Protein AF-A0A497J8Q6-F1 (afdb_monomer)

Nearest PDB structures (foldseek):
  9fjl-assembly1_A  TM=8.932E-01  e=5.209E-02  Sulfolobus acidocaldarius DSM 639
  9f9u-assembly1_A  TM=8.317E-01  e=4.216E-02  Saccharolobus solfataricus P2

pLDDT: mean 8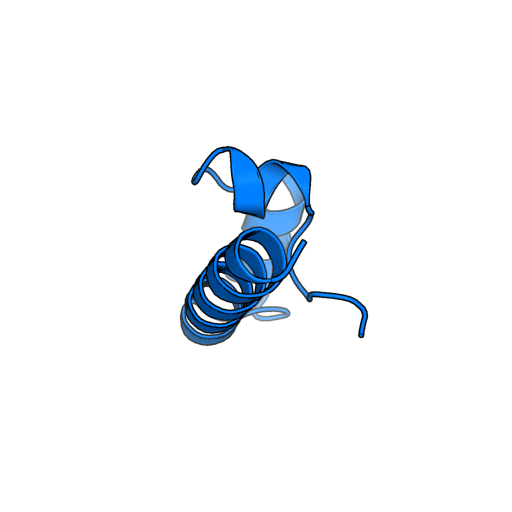8.79, std 8.57, range [53.75, 96.62]

Solvent-accessible surface area (backbone atoms only — not comparable to full-atom values): 2928 Å² total; per-residue (Å²): 132,86,61,98,58,56,68,68,33,60,72,68,75,48,75,49,73,69,56,45,50,32,44,75,72,61,79,38,50,76,63,56,55,52,51,49,38,52,53,51,55,52,54,62,74,77,107

Structure (mmCIF, N/CA/C/O backbone):
data_AF-A0A497J8Q6-F1
#
_entry.id   AF-A0A497J8Q6-F1
#
loop_
_atom_site.group_PDB
_atom_site.id
_atom_site.type_symbol
_atom_site.label_atom_id
_atom_site.label_alt_id
_atom_site.label_comp_id
_atom_site.label_asym_id
_atom_site.label_entity_id
_atom_site.label_seq_id
_atom_site.pdbx_PDB_ins_code
_atom_site.Cartn_x
_atom_site.Cartn_y
_atom_site.Cartn_z
_atom_site.occupancy
_atom_site.B_iso_or_equiv
_atom_site.auth_seq_id
_atom_site.auth_comp_id
_atom_site.auth_asym_id
_atom_site.auth_atom_id
_atom_site.pdbx_PDB_model_num
ATOM 1 N N . MET A 1 1 ? -1.083 10.174 -13.427 1.00 53.75 1 MET A N 1
ATOM 2 C CA . MET A 1 1 ? -2.150 9.621 -12.559 1.00 53.75 1 MET A CA 1
ATOM 3 C C . MET A 1 1 ? -1.743 9.803 -11.106 1.00 53.75 1 MET A C 1
ATOM 5 O O . MET A 1 1 ? -0.599 9.505 -10.788 1.00 53.75 1 MET A O 1
ATOM 9 N N . LYS A 1 2 ? -2.631 10.300 -10.235 1.00 67.62 2 LYS A N 1
ATOM 10 C CA . LYS A 1 2 ? -2.394 10.262 -8.782 1.00 67.62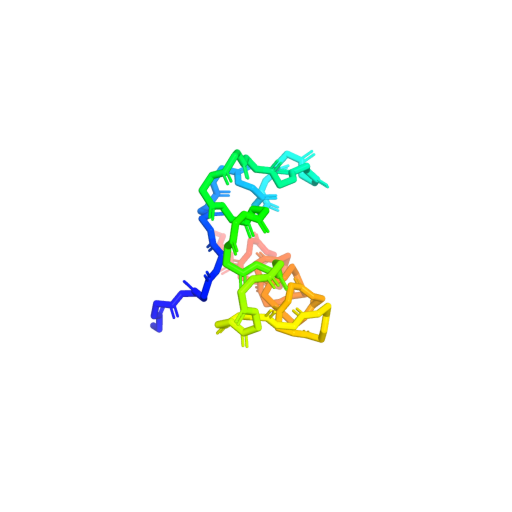 2 LYS A CA 1
ATOM 11 C C . LYS A 1 2 ? -2.748 8.865 -8.283 1.00 67.62 2 LYS A C 1
ATOM 13 O O . LYS A 1 2 ? -3.869 8.418 -8.499 1.00 67.62 2 LYS A O 1
ATOM 18 N N . ALA A 1 3 ? -1.798 8.175 -7.659 1.00 78.38 3 ALA A N 1
ATOM 19 C CA . ALA A 1 3 ? -2.092 6.910 -7.004 1.00 78.38 3 ALA A CA 1
ATOM 20 C C . ALA A 1 3 ? -2.948 7.169 -5.746 1.00 78.38 3 ALA A C 1
ATOM 22 O O . ALA A 1 3 ? -2.696 8.147 -5.036 1.00 78.38 3 ALA A O 1
ATOM 23 N N . PRO A 1 4 ? -3.930 6.305 -5.439 1.00 84.62 4 PRO A N 1
ATOM 24 C CA . PRO A 1 4 ? -4.738 6.408 -4.219 1.00 84.62 4 PRO A CA 1
ATOM 25 C C . PRO A 1 4 ? -3.912 6.185 -2.937 1.00 84.62 4 PRO A C 1
ATOM 27 O O . PRO A 1 4 ? -4.330 6.562 -1.841 1.00 84.62 4 PRO A O 1
ATOM 30 N N . VAL A 1 5 ? -2.711 5.614 -3.078 1.00 90.69 5 VAL A N 1
ATOM 31 C CA . VAL A 1 5 ? -1.758 5.315 -2.006 1.00 90.69 5 VAL A CA 1
ATOM 32 C C . VAL A 1 5 ? -0.512 6.194 -2.136 1.00 90.69 5 VAL A C 1
ATOM 34 O O . VAL A 1 5 ? -0.045 6.474 -3.238 1.00 90.69 5 VAL A O 1
ATOM 37 N N . CYS A 1 6 ? 0.048 6.606 -0.997 1.00 90.50 6 CYS A N 1
ATOM 38 C CA . CYS A 1 6 ? 1.229 7.462 -0.939 1.00 90.50 6 CYS A CA 1
ATOM 39 C C . CYS A 1 6 ? 2.481 6.799 -1.549 1.00 90.50 6 CYS A C 1
ATOM 41 O O . CYS A 1 6 ? 2.685 5.597 -1.389 1.00 90.50 6 CYS A O 1
ATOM 43 N N . GLU A 1 7 ? 3.366 7.569 -2.190 1.00 86.31 7 GLU A N 1
ATOM 44 C CA . GLU A 1 7 ? 4.576 7.018 -2.829 1.00 86.31 7 GLU A CA 1
ATOM 45 C C . GLU A 1 7 ? 5.495 6.306 -1.823 1.00 86.31 7 GLU A C 1
ATOM 47 O O . GLU A 1 7 ? 5.993 5.212 -2.086 1.00 86.31 7 GLU A O 1
ATOM 52 N N . VAL A 1 8 ? 5.631 6.868 -0.617 1.0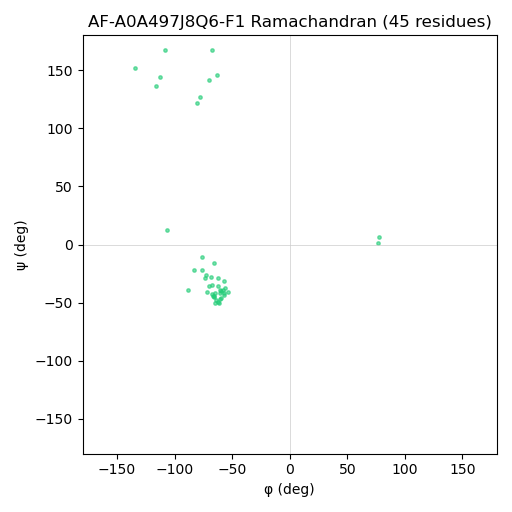0 86.81 8 VAL A N 1
ATOM 53 C CA . VAL A 1 8 ? 6.387 6.253 0.485 1.00 86.81 8 VAL A CA 1
ATOM 54 C C . VAL A 1 8 ? 5.841 4.861 0.812 1.00 86.81 8 VAL A C 1
ATOM 56 O O . VAL A 1 8 ? 6.603 3.910 0.940 1.00 86.81 8 VAL A O 1
ATOM 59 N N . CYS A 1 9 ? 4.518 4.723 0.868 1.00 90.31 9 CYS A N 1
ATOM 60 C CA . CYS A 1 9 ? 3.810 3.482 1.164 1.00 90.31 9 CYS A CA 1
ATOM 61 C C . CYS A 1 9 ? 3.984 2.445 0.038 1.00 90.31 9 CYS A C 1
ATOM 63 O O . CYS A 1 9 ? 4.045 1.237 0.279 1.00 90.31 9 CYS A O 1
ATOM 65 N N . LEU A 1 10 ? 4.054 2.919 -1.211 1.00 89.56 10 LEU A N 1
ATOM 66 C CA . LEU A 1 10 ? 4.297 2.092 -2.394 1.00 89.56 10 LEU A CA 1
ATOM 67 C C . LEU A 1 10 ? 5.747 1.609 -2.484 1.00 89.56 10 LEU A C 1
ATOM 69 O O . LEU A 1 10 ? 5.994 0.564 -3.084 1.00 89.56 10 LEU A O 1
ATOM 73 N N . ASN A 1 11 ? 6.684 2.346 -1.887 1.00 84.19 11 ASN A N 1
ATOM 74 C CA . ASN A 1 11 ? 8.103 2.004 -1.843 1.00 84.19 11 ASN A CA 1
ATOM 75 C C . ASN A 1 11 ? 8.462 1.122 -0.639 1.00 84.19 11 ASN A C 1
ATOM 77 O O . ASN A 1 11 ? 9.261 0.204 -0.793 1.00 84.19 11 ASN A O 1
ATOM 81 N N . SER A 1 12 ? 7.869 1.371 0.532 1.00 84.50 12 SER A N 1
ATOM 82 C CA . SER A 1 12 ? 8.169 0.643 1.774 1.00 84.50 12 SER A CA 1
ATOM 83 C C . SER A 1 12 ? 7.419 -0.683 1.913 1.00 84.50 12 SER A C 1
ATOM 85 O O . S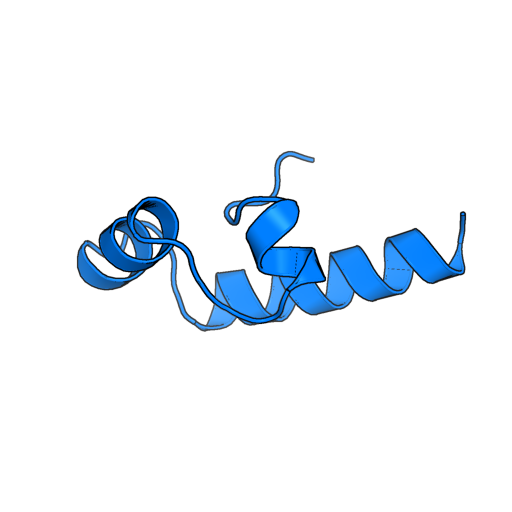ER A 1 12 ? 7.824 -1.543 2.688 1.00 84.50 12 SER A O 1
ATOM 87 N N . GLY A 1 13 ? 6.292 -0.850 1.210 1.00 78.19 13 GLY A N 1
ATOM 88 C CA . GLY A 1 13 ? 5.417 -2.014 1.372 1.00 78.19 13 GLY A CA 1
ATOM 89 C C . GLY A 1 13 ? 4.540 -1.975 2.633 1.00 78.19 13 GLY A C 1
ATOM 90 O O . GLY A 1 13 ? 3.724 -2.879 2.826 1.00 78.19 13 GLY A O 1
ATOM 91 N N . ILE A 1 14 ? 4.625 -0.913 3.442 1.00 87.75 14 ILE A N 1
ATOM 92 C CA . ILE A 1 14 ? 3.843 -0.713 4.670 1.00 87.75 14 ILE A CA 1
ATOM 93 C C . ILE A 1 14 ? 2.944 0.520 4.506 1.00 87.75 14 ILE A C 1
ATOM 95 O O . ILE A 1 14 ? 3.374 1.561 4.010 1.00 87.75 14 ILE A O 1
ATOM 99 N N . LEU A 1 15 ? 1.680 0.418 4.928 1.00 91.06 15 LEU A N 1
ATOM 100 C CA . LEU A 1 15 ? 0.760 1.559 4.935 1.00 91.06 15 LEU A CA 1
ATOM 101 C C . LEU A 1 15 ? 1.044 2.472 6.134 1.00 91.06 15 LEU A C 1
ATOM 103 O O . LEU A 1 15 ? 1.024 2.020 7.282 1.00 91.06 15 LEU A O 1
ATOM 107 N N . CYS A 1 16 ? 1.250 3.763 5.867 1.00 92.81 16 CYS A N 1
ATOM 108 C CA . CYS A 1 16 ? 1.288 4.790 6.907 1.00 92.81 16 CYS A CA 1
ATOM 109 C C . CYS A 1 16 ? -0.100 4.985 7.544 1.00 92.81 16 CYS A C 1
ATOM 111 O O . CYS A 1 16 ? -1.113 4.548 6.994 1.00 92.81 16 CYS A O 1
ATOM 113 N N . VAL A 1 17 ? -0.161 5.700 8.671 1.00 93.06 17 VAL A N 1
ATOM 114 C CA . VAL A 1 17 ? -1.409 5.952 9.421 1.00 93.06 17 VAL A CA 1
ATOM 115 C C . VAL A 1 17 ? -2.508 6.551 8.536 1.00 93.06 17 VAL A C 1
ATOM 117 O O . VAL A 1 17 ? -3.654 6.117 8.602 1.00 93.06 17 VAL A O 1
ATOM 120 N N . ALA A 1 18 ? -2.163 7.489 7.650 1.00 92.69 18 ALA A N 1
ATOM 121 C CA . ALA A 1 18 ? -3.134 8.111 6.753 1.00 92.69 18 ALA A CA 1
ATOM 122 C C . ALA A 1 18 ? -3.720 7.115 5.737 1.00 92.69 18 ALA A C 1
ATOM 124 O O . ALA A 1 18 ? -4.929 7.085 5.537 1.00 92.69 18 ALA A O 1
ATOM 125 N N . CYS A 1 19 ? -2.889 6.271 5.114 1.00 93.19 19 CYS A N 1
ATOM 126 C CA . CYS A 1 19 ? -3.388 5.278 4.158 1.00 93.19 19 CYS A CA 1
ATOM 127 C C . CYS A 1 19 ? -4.119 4.120 4.851 1.00 93.19 19 CYS A C 1
ATOM 129 O O . CYS A 1 19 ? -5.031 3.556 4.258 1.00 93.19 19 CYS A O 1
ATOM 131 N N . LYS A 1 20 ? -3.762 3.785 6.100 1.00 93.69 20 LYS A N 1
ATOM 132 C CA . LYS A 1 20 ? -4.540 2.841 6.916 1.00 93.69 20 LYS A CA 1
ATOM 133 C C . LYS A 1 20 ? -5.936 3.378 7.213 1.00 93.69 20 LYS A C 1
ATOM 135 O O . LYS A 1 20 ? -6.895 2.672 6.946 1.00 93.69 20 LYS A O 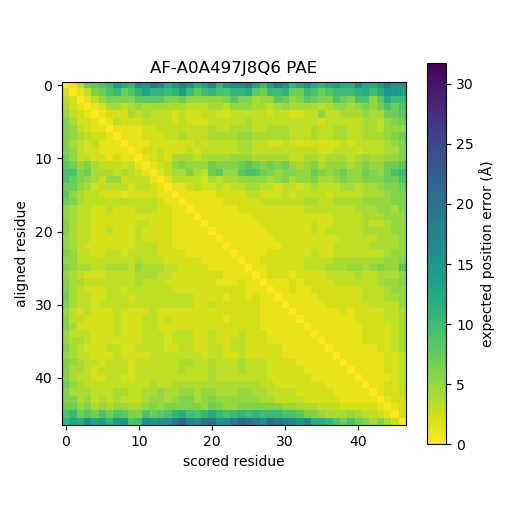1
ATOM 140 N N . ARG A 1 21 ? -6.056 4.640 7.642 1.00 95.88 21 ARG A N 1
ATOM 141 C CA . ARG A 1 21 ? -7.368 5.273 7.857 1.00 95.88 21 ARG A CA 1
ATOM 142 C C . ARG A 1 21 ? -8.233 5.255 6.604 1.00 95.88 21 ARG A C 1
ATOM 144 O O . ARG A 1 21 ? -9.401 4.930 6.712 1.00 95.88 21 ARG A O 1
ATOM 151 N N . LYS A 1 22 ? -7.655 5.526 5.428 1.00 94.94 22 LYS A N 1
ATOM 152 C CA . LYS A 1 22 ? -8.374 5.426 4.145 1.00 94.94 22 LYS A CA 1
ATOM 153 C C . LYS A 1 22 ? -8.861 4.009 3.836 1.00 94.94 22 LYS A C 1
ATOM 155 O O . LYS A 1 22 ? -9.899 3.836 3.212 1.00 94.94 22 LYS A O 1
ATOM 160 N N . LEU A 1 23 ? -8.085 2.994 4.220 1.00 94.56 23 LEU A N 1
ATOM 161 C CA . LEU A 1 23 ? -8.474 1.595 4.048 1.00 94.56 23 LEU A CA 1
ATOM 162 C C . LEU A 1 23 ? -9.600 1.215 5.017 1.00 94.56 23 LEU A C 1
ATOM 164 O O . LEU A 1 23 ? -10.535 0.523 4.634 1.00 94.56 23 LEU A O 1
ATOM 168 N N . GLU A 1 24 ? -9.517 1.689 6.259 1.00 95.69 24 GLU A N 1
ATOM 169 C CA . GLU A 1 24 ? -10.519 1.465 7.304 1.00 95.69 24 GLU A CA 1
ATOM 170 C C . GLU A 1 24 ? -11.826 2.226 7.035 1.00 95.69 24 GLU A C 1
ATOM 172 O O . GLU A 1 24 ? -12.900 1.695 7.296 1.00 95.69 24 GLU A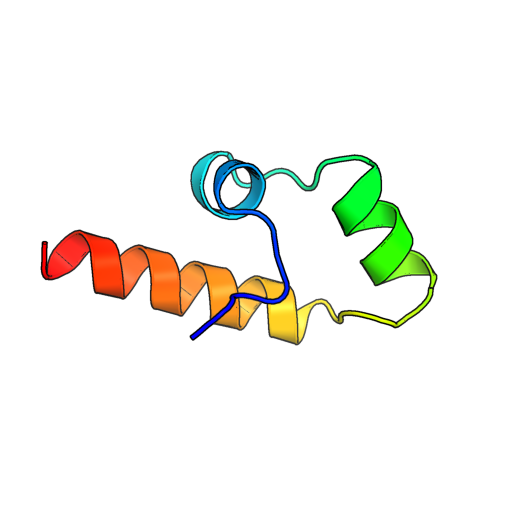 O 1
ATOM 177 N N . SER A 1 25 ? -11.753 3.438 6.473 1.00 96.62 25 SER A N 1
ATOM 178 C CA . SER A 1 25 ? -12.920 4.237 6.073 1.00 96.62 25 SER A CA 1
ATOM 179 C C . SER A 1 25 ? -13.573 3.750 4.777 1.00 96.62 25 SER A C 1
ATOM 181 O O . SER A 1 25 ? -14.659 4.210 4.433 1.00 96.62 25 SER A O 1
ATOM 183 N N . GLY A 1 26 ? -12.923 2.836 4.048 1.00 94.88 26 GLY A N 1
ATOM 184 C CA . GLY A 1 26 ? -13.380 2.355 2.745 1.00 94.88 26 GLY A CA 1
ATOM 185 C C . GLY A 1 26 ? -13.112 3.318 1.582 1.00 94.88 26 GLY A C 1
ATOM 186 O O . GLY A 1 26 ? -13.535 3.037 0.465 1.00 94.88 26 GLY A O 1
ATOM 187 N N . GLU A 1 27 ? -12.389 4.422 1.803 1.00 95.50 27 GLU A N 1
ATOM 188 C CA . GLU A 1 27 ? -11.939 5.333 0.735 1.00 95.50 27 GLU A CA 1
ATOM 189 C C . GLU A 1 27 ? -10.993 4.653 -0.264 1.00 95.50 27 GLU A C 1
ATOM 191 O O . GLU A 1 27 ? -10.918 5.054 -1.425 1.00 95.50 27 GLU A O 1
ATOM 196 N N . ILE A 1 28 ? -10.239 3.649 0.192 1.00 94.38 28 ILE A N 1
ATOM 197 C CA . ILE A 1 28 ? -9.425 2.776 -0.657 1.00 94.38 28 ILE A CA 1
ATOM 198 C C . ILE A 1 28 ? -9.628 1.323 -0.244 1.00 94.38 28 ILE A C 1
ATOM 200 O O . ILE A 1 28 ? -9.858 1.015 0.921 1.00 94.38 28 ILE A O 1
ATOM 204 N N . THR A 1 29 ? -9.464 0.408 -1.188 1.00 95.19 29 THR A N 1
ATOM 205 C CA . THR A 1 29 ? -9.563 -1.030 -0.949 1.00 95.19 29 THR A CA 1
ATOM 206 C C . THR A 1 29 ? -8.199 -1.713 -1.013 1.00 95.19 29 THR A C 1
ATOM 208 O O . THR A 1 29 ? -7.205 -1.185 -1.523 1.00 95.19 29 THR A O 1
ATOM 211 N N . ASN A 1 30 ? -8.149 -2.965 -0.555 1.00 92.31 30 ASN A N 1
ATOM 212 C CA . ASN A 1 30 ? -6.979 -3.820 -0.757 1.00 92.31 30 ASN A CA 1
ATOM 213 C C . ASN A 1 30 ? -6.620 -3.986 -2.246 1.00 92.31 30 ASN A C 1
ATOM 215 O O . ASN A 1 30 ? -5.439 -4.114 -2.579 1.00 92.31 30 ASN A O 1
ATOM 219 N N . SER A 1 31 ? -7.612 -3.961 -3.142 1.00 93.75 31 SER A N 1
ATOM 220 C CA . SER A 1 31 ? -7.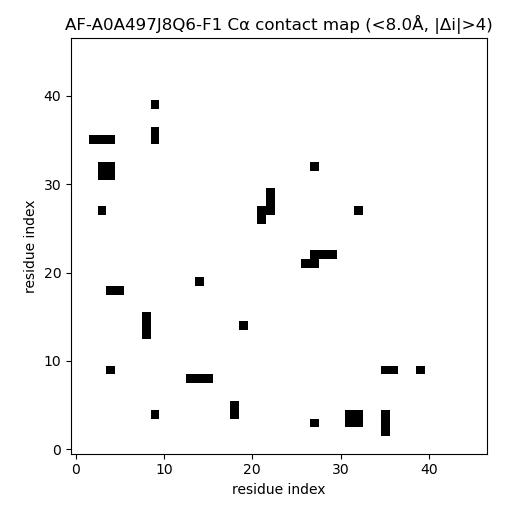393 -4.016 -4.590 1.00 93.75 31 SER A CA 1
ATOM 221 C C . SER A 1 31 ? -6.700 -2.752 -5.097 1.00 93.75 31 SER A C 1
ATOM 223 O O . SER A 1 31 ? -5.716 -2.864 -5.827 1.00 93.75 31 SER A O 1
ATOM 225 N N . ASP A 1 32 ? -7.111 -1.571 -4.628 1.00 92.56 32 ASP A N 1
ATOM 226 C CA . ASP A 1 32 ? -6.471 -0.295 -4.984 1.00 92.56 32 ASP A CA 1
ATOM 227 C C . ASP A 1 32 ? -4.999 -0.266 -4.570 1.00 92.56 32 ASP A C 1
ATOM 229 O O . ASP A 1 32 ? -4.128 0.180 -5.325 1.00 92.56 32 ASP A O 1
ATOM 233 N N . ILE A 1 33 ? -4.695 -0.811 -3.389 1.00 91.88 33 ILE A N 1
ATOM 234 C CA . ILE A 1 33 ? -3.323 -0.932 -2.890 1.00 91.88 33 ILE A CA 1
ATOM 235 C C . ILE A 1 33 ? -2.509 -1.893 -3.765 1.00 91.88 33 ILE A C 1
ATOM 237 O O . ILE A 1 33 ? -1.375 -1.574 -4.137 1.00 91.88 33 ILE A O 1
ATOM 241 N N . LYS A 1 34 ? -3.067 -3.058 -4.124 1.00 92.00 34 LYS A N 1
ATOM 242 C CA . LYS A 1 34 ? -2.394 -4.041 -4.991 1.00 92.00 34 LYS A CA 1
ATOM 243 C C . LYS A 1 34 ? -2.108 -3.469 -6.380 1.00 92.00 34 LYS A C 1
ATOM 245 O O . LYS A 1 34 ? -0.966 -3.548 -6.832 1.00 92.00 34 LYS A O 1
ATOM 250 N N . VAL A 1 35 ? -3.101 -2.857 -7.026 1.00 93.38 35 VAL A N 1
ATOM 251 C CA . VAL A 1 35 ? -2.951 -2.250 -8.358 1.00 93.38 35 VAL A CA 1
ATOM 252 C C . VAL A 1 35 ? -1.908 -1.138 -8.319 1.00 93.38 35 VAL A C 1
ATOM 254 O O . VAL A 1 35 ? -0.979 -1.144 -9.125 1.00 93.38 35 VAL A O 1
ATOM 257 N N . SER A 1 36 ? -1.979 -0.246 -7.327 1.00 92.31 36 SER A N 1
ATOM 258 C CA . SER A 1 36 ? -1.006 0.842 -7.170 1.00 92.31 36 SER A CA 1
ATOM 259 C C . SER A 1 36 ? 0.431 0.323 -7.036 1.00 92.31 36 SER A C 1
ATOM 261 O O . SER A 1 36 ? 1.351 0.895 -7.621 1.00 92.31 36 SER A O 1
ATOM 263 N N . ARG A 1 37 ? 0.646 -0.787 -6.314 1.00 90.44 37 ARG A N 1
ATOM 264 C CA . ARG A 1 37 ? 1.972 -1.421 -6.183 1.00 90.44 37 ARG A CA 1
ATOM 265 C C . ARG A 1 37 ? 2.477 -2.001 -7.499 1.00 90.44 37 ARG A C 1
ATOM 267 O O . ARG A 1 37 ? 3.648 -1.813 -7.823 1.00 90.44 37 ARG A O 1
ATOM 274 N N . ILE A 1 38 ? 1.616 -2.691 -8.246 1.00 91.38 38 ILE A N 1
ATOM 275 C CA . ILE A 1 38 ? 1.967 -3.270 -9.550 1.00 91.38 38 ILE A CA 1
ATOM 276 C C . ILE A 1 38 ? 2.362 -2.154 -10.517 1.00 91.38 38 ILE A C 1
ATOM 278 O O . ILE A 1 38 ? 3.446 -2.202 -11.095 1.00 91.38 38 ILE A O 1
ATOM 282 N N . VAL A 1 39 ? 1.529 -1.116 -10.624 1.00 91.00 39 VAL A N 1
ATOM 283 C CA . VAL A 1 39 ? 1.789 0.041 -11.487 1.00 91.00 39 VAL A CA 1
ATOM 284 C C . VAL A 1 39 ? 3.091 0.734 -11.090 1.00 91.00 39 VAL A C 1
ATOM 286 O O . VAL A 1 39 ? 3.917 0.989 -11.959 1.00 91.00 39 VAL A O 1
ATOM 289 N N . ASN A 1 40 ? 3.335 0.971 -9.795 1.00 89.94 40 ASN A N 1
ATOM 290 C CA . ASN A 1 40 ? 4.586 1.577 -9.323 1.00 89.94 40 ASN A CA 1
ATOM 291 C C . ASN A 1 40 ? 5.817 0.727 -9.685 1.00 89.94 40 ASN A C 1
ATOM 293 O O . ASN A 1 40 ? 6.836 1.254 -10.124 1.00 89.94 40 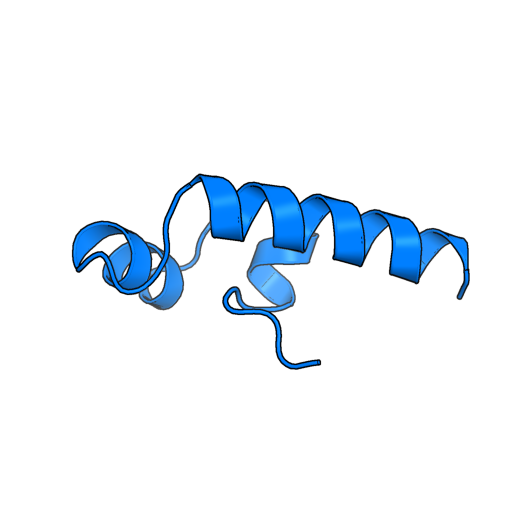ASN A O 1
ATOM 297 N N . LYS A 1 41 ? 5.728 -0.601 -9.536 1.00 89.88 41 LYS A N 1
ATOM 298 C CA . LYS A 1 41 ? 6.818 -1.524 -9.885 1.00 89.88 41 LYS A CA 1
ATOM 299 C C . LYS A 1 41 ? 7.111 -1.520 -11.386 1.00 89.88 41 LYS A C 1
ATOM 301 O O . LYS A 1 41 ? 8.276 -1.515 -11.772 1.00 89.88 41 LYS A O 1
ATOM 306 N N . ILE A 1 42 ? 6.070 -1.504 -12.217 1.00 92.25 42 ILE A N 1
ATOM 307 C CA . ILE A 1 42 ? 6.198 -1.398 -13.673 1.00 92.25 42 ILE A CA 1
ATOM 308 C C . ILE A 1 42 ? 6.808 -0.043 -14.039 1.00 92.25 42 ILE A C 1
ATOM 310 O O . ILE A 1 42 ? 7.817 -0.010 -14.730 1.00 92.25 42 ILE A O 1
ATOM 314 N N . ALA A 1 43 ? 6.274 1.060 -13.512 1.00 88.88 43 ALA A N 1
ATOM 315 C CA . ALA A 1 43 ? 6.771 2.408 -13.784 1.00 88.88 43 ALA A CA 1
ATOM 316 C C . ALA A 1 43 ? 8.261 2.569 -13.441 1.00 88.88 43 ALA A C 1
ATOM 318 O O . ALA A 1 43 ? 8.992 3.214 -14.182 1.00 88.88 43 ALA A O 1
ATOM 319 N N . LYS A 1 44 ? 8.736 1.939 -12.359 1.00 87.69 44 LYS A N 1
ATOM 320 C CA . LYS A 1 44 ? 10.165 1.903 -12.014 1.00 87.69 44 LYS A CA 1
ATOM 321 C C . LYS A 1 44 ? 11.022 1.079 -12.972 1.00 87.69 44 LYS A C 1
ATOM 323 O O . LYS A 1 44 ? 12.204 1.353 -13.081 1.00 87.69 44 LYS A O 1
ATOM 328 N N . LYS A 1 45 ? 10.456 0.060 -13.624 1.00 90.06 45 LYS A N 1
ATOM 329 C CA . LYS A 1 45 ? 11.170 -0.785 -14.595 1.00 90.06 45 LYS A CA 1
ATOM 330 C C . LYS A 1 45 ? 11.373 -0.083 -15.945 1.00 90.06 45 LYS A C 1
ATOM 332 O O . LYS A 1 45 ? 12.249 -0.481 -16.699 1.00 90.06 45 LYS A O 1
ATOM 337 N N . PHE A 1 46 ? 10.551 0.922 -16.242 1.00 86.62 46 PHE A N 1
ATOM 338 C CA . PHE A 1 46 ? 10.607 1.726 -17.468 1.00 86.62 46 PHE A CA 1
ATOM 339 C C . PHE A 1 46 ? 11.153 3.148 -17.232 1.00 86.62 46 PHE A C 1
ATOM 341 O O . PHE A 1 46 ? 11.012 4.004 -18.102 1.00 86.62 46 PHE A O 1
ATOM 348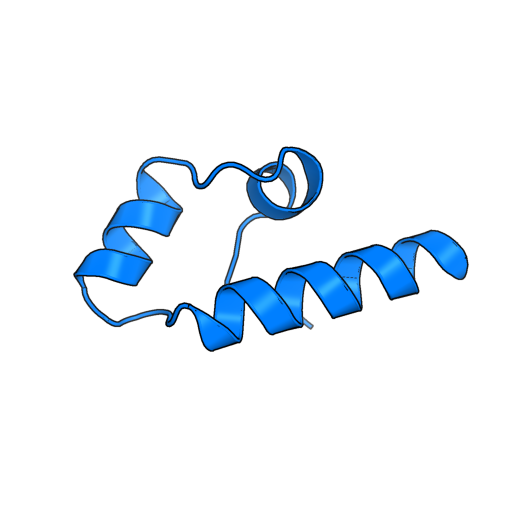 N N . LYS A 1 47 ? 11.732 3.403 -16.054 1.00 59.59 47 LYS A N 1
ATOM 349 C CA . LYS A 1 47 ? 12.513 4.605 -15.739 1.00 59.59 47 LYS A CA 1
ATOM 350 C C . LYS A 1 47 ? 13.990 4.320 -15.952 1.00 59.59 47 LYS A C 1
ATOM 352 O O . LYS A 1 47 ? 14.686 5.274 -16.349 1.00 59.59 47 LYS A O 1
#

Sequence (47 aa):
MKAPVCEVCLNSGILCVACKRKLESGEITNSDIKVSRIVNKIAKKFK

Secondary structure (DSSP, 8-state):
---SS-HHHHHHSS--HHHHHHHHTTSS-HHHHHHHHHHHHHHHHT-

Radius of gyration: 10.48 Å; Cα contacts (8 Å, |Δi|>4): 24; chains: 1; bounding box: 26×14×27 Å

Foldseek 3Di:
DDQPADPVCLVVVHGDPVVVVCCVVVVDHPVSSVVSNVVVVVVVVVD

Mean predicted aligned error: 3.61 Å